Protein AF-A0A977PLI8-F1 (afdb_monomer_lite)

Organism: NCBI:txid940294

Structure (mmCIF, N/CA/C/O backbone):
data_AF-A0A977PLI8-F1
#
_entry.id   AF-A0A977PLI8-F1
#
loop_
_atom_site.group_PDB
_atom_site.id
_atom_site.type_symbol
_atom_site.label_atom_id
_atom_site.label_alt_id
_atom_site.label_comp_id
_atom_site.label_asym_id
_atom_site.label_entity_id
_atom_site.label_seq_id
_atom_site.pdbx_PDB_ins_code
_atom_site.Cartn_x
_atom_site.Cartn_y
_atom_site.Cartn_z
_atom_site.occupancy
_atom_site.B_iso_or_equiv
_atom_site.auth_seq_id
_atom_site.auth_comp_id
_atom_site.auth_asym_id
_atom_site.auth_atom_id
_atom_site.pdbx_PDB_model_num
ATOM 1 N N . MET A 1 1 ? 25.381 -0.671 -24.170 1.00 59.06 1 MET A N 1
ATOM 2 C CA . MET A 1 1 ? 25.597 -0.584 -22.710 1.00 59.06 1 MET A CA 1
ATOM 3 C C . MET A 1 1 ? 24.451 0.153 -22.008 1.00 59.06 1 MET A C 1
ATOM 5 O O . MET A 1 1 ? 24.065 -0.289 -20.943 1.00 59.06 1 MET A O 1
ATOM 9 N N . GLU A 1 2 ? 23.831 1.180 -22.611 1.00 65.50 2 GLU A N 1
ATOM 10 C CA . GLU A 1 2 ? 22.687 1.920 -22.021 1.00 65.50 2 GLU A CA 1
ATOM 11 C C . GLU A 1 2 ? 21.426 1.078 -21.721 1.00 65.50 2 GLU A C 1
ATOM 13 O O . GLU A 1 2 ? 20.762 1.326 -20.722 1.00 65.50 2 GLU A O 1
ATOM 18 N N . VAL A 1 3 ? 21.108 0.054 -22.527 1.00 65.12 3 VAL A N 1
ATOM 19 C CA . VAL A 1 3 ? 19.873 -0.750 -22.359 1.00 65.12 3 VAL A CA 1
ATOM 20 C C . VAL A 1 3 ? 19.875 -1.588 -21.071 1.00 65.12 3 VAL A C 1
ATOM 22 O O . VAL A 1 3 ? 18.857 -1.670 -20.396 1.00 65.12 3 VAL A O 1
ATOM 25 N N . GLN A 1 4 ? 21.019 -2.172 -20.696 1.00 63.28 4 GLN A N 1
ATOM 26 C CA . GLN A 1 4 ? 21.130 -2.969 -19.463 1.00 63.28 4 GLN A CA 1
ATOM 27 C C . GLN A 1 4 ? 21.107 -2.095 -18.202 1.00 63.28 4 GLN A C 1
ATOM 29 O O . GLN A 1 4 ? 20.548 -2.501 -17.190 1.00 63.28 4 GLN A O 1
ATOM 34 N N . VAL A 1 5 ? 21.673 -0.884 -18.275 1.00 69.81 5 VAL A N 1
ATOM 35 C CA . VAL A 1 5 ? 21.662 0.076 -17.159 1.00 69.81 5 VAL A CA 1
ATOM 36 C C . VAL A 1 5 ? 20.241 0.573 -16.887 1.00 69.81 5 VAL A C 1
ATOM 38 O O . VAL A 1 5 ? 19.862 0.709 -15.728 1.00 69.81 5 VAL A O 1
ATOM 41 N N . LYS A 1 6 ? 19.440 0.786 -17.940 1.00 73.56 6 LYS A N 1
ATOM 42 C CA . LYS A 1 6 ? 18.042 1.207 -17.806 1.00 73.56 6 LYS A CA 1
ATOM 43 C C . LYS A 1 6 ? 17.158 0.121 -17.176 1.00 73.56 6 LYS A C 1
ATOM 45 O O . LYS A 1 6 ? 16.429 0.409 -16.239 1.00 73.56 6 LYS A O 1
ATOM 50 N N . ALA A 1 7 ? 17.280 -1.129 -17.624 1.00 71.94 7 ALA A N 1
ATOM 51 C CA . ALA A 1 7 ? 16.526 -2.237 -17.029 1.00 71.94 7 ALA A CA 1
ATOM 52 C C . ALA A 1 7 ? 16.829 -2.401 -15.522 1.00 71.94 7 ALA A C 1
ATOM 54 O O . ALA A 1 7 ? 15.918 -2.578 -14.721 1.00 71.94 7 ALA A O 1
ATOM 55 N N . GLN A 1 8 ? 18.098 -2.249 -15.115 1.00 73.50 8 GLN A N 1
ATOM 56 C CA . GLN A 1 8 ? 18.480 -2.275 -13.695 1.00 73.50 8 GLN A CA 1
ATOM 57 C C . GLN A 1 8 ? 17.956 -1.074 -12.895 1.00 73.50 8 GLN A C 1
ATOM 59 O O . GLN A 1 8 ? 17.608 -1.229 -11.724 1.00 73.50 8 GLN A O 1
ATOM 64 N N . SER A 1 9 ? 17.921 0.129 -13.483 1.00 83.00 9 SER A N 1
ATOM 65 C CA . SER A 1 9 ? 17.368 1.300 -12.792 1.00 83.00 9 SER A CA 1
ATOM 66 C C . SER A 1 9 ? 15.864 1.183 -12.587 1.00 83.00 9 SER A C 1
ATOM 68 O O . SER A 1 9 ? 15.371 1.577 -11.532 1.00 83.00 9 SER A O 1
ATOM 70 N N . ASP A 1 10 ? 15.161 0.617 -13.568 1.00 85.81 10 ASP A N 1
ATOM 71 C CA . ASP A 1 10 ? 13.715 0.431 -13.521 1.00 85.81 10 ASP A CA 1
ATOM 72 C C . ASP A 1 10 ? 13.363 -0.639 -12.466 1.00 85.81 10 ASP A C 1
ATOM 74 O O . ASP A 1 10 ? 12.548 -0.378 -11.582 1.00 85.81 10 ASP A O 1
ATOM 78 N N . GLU A 1 11 ? 14.067 -1.779 -12.437 1.00 89.00 11 GLU A N 1
ATOM 79 C CA . GLU A 1 11 ? 13.912 -2.814 -11.397 1.00 89.00 11 GLU A CA 1
ATOM 80 C C . GLU A 1 11 ? 14.142 -2.262 -9.977 1.00 89.00 11 GLU A C 1
ATOM 82 O O . GLU A 1 11 ? 13.348 -2.491 -9.063 1.00 89.00 11 GLU A O 1
ATOM 87 N N . MET A 1 12 ? 15.213 -1.489 -9.782 1.00 91.19 12 MET A N 1
ATOM 88 C CA . MET A 1 12 ? 15.521 -0.875 -8.490 1.00 91.19 12 MET A CA 1
ATOM 89 C C . MET A 1 12 ? 14.459 0.149 -8.071 1.00 91.19 12 MET A C 1
ATOM 91 O O . MET A 1 12 ? 14.106 0.215 -6.893 1.00 91.19 12 MET A O 1
ATOM 95 N N . PHE A 1 13 ? 13.928 0.921 -9.022 1.00 92.69 13 PHE A N 1
ATOM 96 C CA . PHE A 1 13 ? 12.830 1.849 -8.773 1.00 92.69 13 PHE A CA 1
ATOM 97 C C . PHE A 1 13 ? 11.564 1.111 -8.321 1.00 92.69 13 PHE A C 1
ATOM 99 O O . PHE A 1 13 ? 11.006 1.457 -7.280 1.00 92.69 13 PHE A O 1
ATOM 106 N N . PHE A 1 14 ? 11.142 0.066 -9.039 1.00 94.81 14 PHE A N 1
ATOM 107 C CA . PHE A 1 14 ? 9.949 -0.705 -8.675 1.00 94.81 14 PHE A CA 1
ATOM 108 C C . PHE A 1 14 ? 10.094 -1.378 -7.307 1.00 94.81 14 PHE A C 1
ATOM 110 O O . PHE A 1 14 ? 9.182 -1.289 -6.488 1.00 94.81 14 PHE A O 1
ATOM 117 N N . ASN A 1 15 ? 11.259 -1.957 -7.009 1.00 94.25 15 ASN A N 1
ATOM 118 C CA . ASN A 1 15 ? 11.531 -2.543 -5.696 1.00 94.25 15 ASN A CA 1
ATOM 119 C C . ASN A 1 15 ? 11.490 -1.499 -4.569 1.00 94.25 15 ASN A C 1
ATOM 121 O O . ASN A 1 15 ? 10.954 -1.770 -3.497 1.00 94.25 15 ASN A O 1
ATOM 125 N N . MET A 1 16 ? 12.014 -0.292 -4.800 1.00 96.88 16 MET A N 1
ATOM 126 C CA . MET A 1 16 ? 11.932 0.801 -3.826 1.00 96.88 16 MET A CA 1
ATOM 127 C C . MET A 1 16 ? 10.475 1.206 -3.555 1.00 96.88 16 MET A C 1
ATOM 129 O O . MET A 1 16 ? 10.103 1.404 -2.398 1.00 96.88 16 MET A O 1
ATOM 133 N N . VAL A 1 17 ? 9.647 1.306 -4.600 1.00 96.38 17 VAL A N 1
ATOM 134 C CA . VAL A 1 17 ? 8.223 1.648 -4.460 1.00 96.38 17 VAL A CA 1
ATOM 135 C C . VAL A 1 17 ? 7.472 0.556 -3.694 1.00 96.38 17 VAL A C 1
ATOM 137 O O . VAL A 1 17 ? 6.768 0.882 -2.743 1.00 96.38 17 VAL A O 1
ATOM 140 N N . LEU A 1 18 ? 7.664 -0.720 -4.044 1.00 96.62 18 LEU A N 1
ATOM 141 C CA . LEU A 1 18 ? 7.014 -1.845 -3.357 1.00 96.62 18 LEU A CA 1
ATOM 142 C C . LEU A 1 18 ? 7.386 -1.907 -1.872 1.00 96.62 18 LEU A C 1
ATOM 144 O O . LEU A 1 18 ? 6.504 -2.022 -1.028 1.00 96.62 18 LEU A O 1
ATOM 148 N N . ASN A 1 19 ? 8.667 -1.735 -1.537 1.00 97.50 19 ASN A N 1
ATOM 149 C CA . ASN A 1 19 ? 9.100 -1.686 -0.138 1.00 97.50 19 ASN A CA 1
ATOM 150 C C . ASN A 1 19 ? 8.458 -0.516 0.625 1.00 97.50 19 ASN A C 1
ATOM 152 O O . ASN A 1 19 ? 8.095 -0.661 1.787 1.00 97.50 19 ASN A O 1
ATOM 156 N N . THR A 1 20 ? 8.285 0.636 -0.029 1.00 98.00 20 THR A N 1
ATOM 157 C CA . THR A 1 20 ? 7.643 1.807 0.590 1.00 98.00 20 THR A CA 1
ATOM 158 C C . THR A 1 20 ? 6.158 1.550 0.874 1.00 98.00 20 THR A C 1
ATOM 160 O O . THR A 1 20 ? 5.653 1.971 1.913 1.00 98.00 20 THR A O 1
ATOM 163 N N . LEU A 1 21 ? 5.451 0.864 -0.031 1.00 98.06 21 LEU A N 1
ATOM 164 C CA . LEU A 1 21 ? 4.043 0.503 0.163 1.00 98.06 21 LEU A CA 1
ATOM 165 C C . LEU A 1 21 ? 3.869 -0.487 1.325 1.00 98.06 21 LEU A C 1
ATOM 167 O O . LEU A 1 21 ? 2.998 -0.273 2.170 1.00 98.06 21 LEU A O 1
ATOM 171 N N . GLU A 1 22 ? 4.760 -1.475 1.448 1.00 97.75 22 GLU A N 1
ATOM 172 C CA . GLU A 1 22 ? 4.762 -2.396 2.590 1.00 97.75 22 GLU A CA 1
ATOM 173 C C . GLU A 1 22 ? 4.986 -1.640 3.915 1.00 97.75 22 GLU A C 1
ATOM 175 O O . GLU A 1 22 ? 4.223 -1.812 4.868 1.00 97.75 22 GLU A O 1
ATOM 180 N N . GLU A 1 23 ? 5.956 -0.717 3.967 1.00 97.88 23 GLU A N 1
ATOM 181 C CA . GLU A 1 23 ? 6.186 0.134 5.147 1.00 97.88 23 GLU A CA 1
ATOM 182 C C . GLU A 1 23 ? 4.948 0.971 5.514 1.00 97.88 23 GLU A C 1
ATOM 184 O O . GLU A 1 23 ? 4.624 1.151 6.697 1.00 97.88 23 GLU A O 1
ATOM 189 N N . TRP A 1 24 ? 4.226 1.490 4.516 1.00 97.56 24 TRP A N 1
ATOM 190 C CA . TRP A 1 24 ? 2.983 2.229 4.739 1.00 97.56 24 TRP A CA 1
ATOM 191 C C . TRP A 1 24 ? 1.882 1.332 5.299 1.00 97.56 24 TRP A C 1
ATOM 193 O O . TRP A 1 24 ? 1.170 1.758 6.216 1.00 97.56 24 TRP A O 1
ATOM 203 N N . LYS A 1 25 ? 1.761 0.095 4.807 1.00 97.06 25 LYS A N 1
ATOM 204 C CA . LYS A 1 25 ? 0.806 -0.898 5.314 1.00 97.06 25 LYS A CA 1
ATOM 205 C C . LYS A 1 25 ? 1.073 -1.202 6.786 1.00 97.06 25 LYS A C 1
ATOM 207 O O . LYS A 1 25 ? 0.177 -1.062 7.623 1.00 97.06 25 LYS A O 1
ATOM 212 N N . GLU A 1 26 ? 2.320 -1.522 7.130 1.00 96.94 26 GLU A N 1
ATOM 213 C CA . GLU A 1 26 ? 2.735 -1.806 8.508 1.00 96.94 26 GLU A CA 1
ATOM 214 C C . GLU A 1 26 ? 2.501 -0.610 9.441 1.00 96.94 26 GLU A C 1
ATOM 216 O O . GLU A 1 26 ? 1.935 -0.757 10.530 1.00 96.94 26 GLU A O 1
ATOM 221 N N . THR A 1 27 ? 2.875 0.595 9.000 1.00 95.50 27 THR A N 1
ATOM 222 C CA . THR A 1 27 ? 2.693 1.833 9.773 1.00 95.50 27 THR A CA 1
ATOM 223 C C . THR A 1 27 ? 1.213 2.136 10.004 1.00 95.50 27 THR A C 1
ATOM 225 O O . THR A 1 27 ? 0.826 2.523 11.109 1.00 95.50 27 THR A O 1
ATOM 228 N N . THR A 1 28 ? 0.368 1.921 8.995 1.00 94.06 28 THR A N 1
ATOM 229 C CA . THR A 1 28 ? -1.083 2.138 9.081 1.00 94.06 28 THR A CA 1
ATOM 230 C C . THR A 1 28 ? -1.719 1.167 10.075 1.00 94.06 28 THR A C 1
ATOM 232 O O . THR A 1 28 ? -2.476 1.590 10.953 1.00 94.06 28 THR A O 1
ATOM 235 N N . LEU A 1 29 ? -1.342 -0.116 10.027 1.00 93.75 29 LEU A N 1
ATOM 236 C CA . LEU A 1 29 ? -1.777 -1.121 11.001 1.00 93.75 29 LEU A CA 1
ATOM 237 C C . LEU A 1 29 ? -1.320 -0.775 12.426 1.00 93.75 29 LEU A C 1
ATOM 239 O O . LEU A 1 29 ? -2.099 -0.889 13.377 1.00 93.75 29 LEU A O 1
ATOM 243 N N . ALA A 1 30 ? -0.070 -0.335 12.595 1.00 93.62 30 ALA A N 1
ATOM 244 C CA . ALA A 1 30 ? 0.464 0.062 13.894 1.00 93.62 30 ALA A CA 1
ATOM 245 C C . ALA A 1 30 ? -0.269 1.289 14.459 1.00 93.62 30 ALA A C 1
ATOM 247 O O . ALA A 1 30 ? -0.690 1.276 15.617 1.00 93.62 30 ALA A O 1
ATOM 248 N N . ALA A 1 31 ? -0.487 2.321 13.640 1.00 90.62 31 ALA A N 1
ATOM 249 C CA . ALA A 1 31 ? -1.227 3.514 14.031 1.00 90.62 31 ALA A CA 1
ATOM 250 C C . ALA A 1 31 ? -2.671 3.171 14.425 1.00 90.62 31 ALA A C 1
ATOM 252 O O . ALA A 1 31 ? -3.148 3.622 15.466 1.00 90.62 31 ALA A O 1
ATOM 253 N N . ALA A 1 32 ? -3.350 2.313 13.662 1.00 92.56 32 ALA A N 1
ATOM 254 C CA . ALA A 1 32 ? -4.714 1.902 13.972 1.00 92.56 32 ALA A CA 1
ATOM 255 C C . ALA A 1 32 ? -4.840 1.221 15.343 1.00 92.56 32 ALA A C 1
ATOM 257 O O . ALA A 1 32 ? -5.774 1.523 16.090 1.00 92.56 32 ALA A O 1
ATOM 258 N N . ARG A 1 33 ? -3.863 0.381 15.718 1.00 90.12 33 ARG A N 1
ATOM 259 C CA . ARG A 1 33 ? -3.793 -0.249 17.051 1.00 90.12 33 ARG A CA 1
ATOM 260 C C . ARG A 1 33 ? -3.609 0.767 18.180 1.00 90.12 33 ARG A C 1
ATOM 262 O O . ARG A 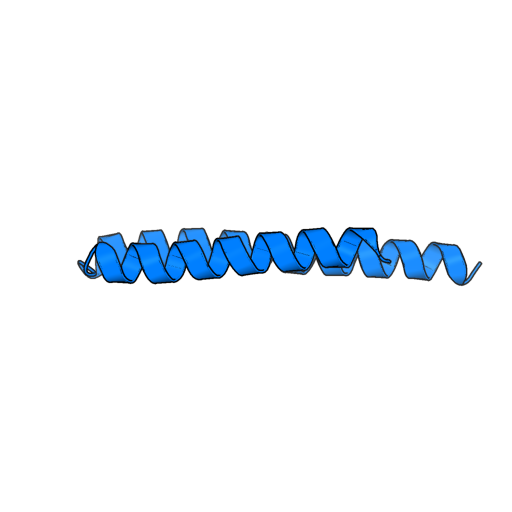1 33 ? -4.124 0.549 19.271 1.00 90.12 33 ARG A O 1
ATOM 269 N N . VAL A 1 34 ? -2.877 1.854 17.932 1.00 92.56 34 VAL A N 1
ATOM 270 C CA . VAL A 1 34 ? -2.601 2.903 18.929 1.00 92.56 34 VAL A CA 1
ATOM 271 C C . VAL A 1 34 ? -3.790 3.848 19.096 1.00 92.56 34 VAL A C 1
ATOM 273 O O . VAL A 1 34 ? -4.136 4.209 20.219 1.00 92.56 34 VAL A O 1
ATOM 276 N N . PHE A 1 35 ? -4.416 4.251 17.991 1.00 90.81 35 PHE A N 1
ATOM 277 C CA . PHE A 1 35 ? -5.460 5.277 17.986 1.00 90.81 35 PHE A CA 1
ATOM 278 C C . PHE A 1 35 ? -6.888 4.720 18.049 1.00 90.81 35 PHE A C 1
ATOM 280 O O . PHE A 1 35 ? -7.825 5.506 18.167 1.00 90.81 35 PHE A O 1
ATOM 287 N N . GLY A 1 36 ? -7.069 3.395 17.995 1.00 87.06 36 GLY A N 1
ATOM 288 C CA . GLY A 1 36 ? -8.392 2.767 18.023 1.00 87.06 36 GLY A CA 1
ATOM 289 C C . GLY A 1 36 ? -9.222 3.140 16.795 1.00 87.06 36 GLY A C 1
ATOM 290 O O . GLY A 1 36 ? -10.356 3.598 16.924 1.00 87.06 36 GLY A O 1
ATOM 291 N N . VAL A 1 37 ? -8.620 3.015 15.610 1.00 88.69 37 VAL A N 1
ATOM 292 C CA . VAL A 1 37 ? -9.269 3.351 14.335 1.00 88.69 37 VAL A CA 1
ATOM 293 C C . VAL A 1 37 ? -10.383 2.349 14.029 1.00 88.69 37 VAL A C 1
ATOM 295 O O . VAL A 1 37 ? -10.271 1.166 14.339 1.00 88.69 37 VAL A O 1
ATOM 298 N N . ASP A 1 38 ? -11.458 2.844 13.415 1.00 92.50 38 ASP A N 1
ATOM 299 C CA . ASP A 1 38 ? -12.556 2.027 12.903 1.00 92.50 38 ASP A CA 1
ATOM 300 C C . ASP A 1 38 ? -12.039 0.964 11.918 1.00 92.50 38 ASP A C 1
ATOM 302 O O . ASP A 1 38 ? -11.332 1.285 10.960 1.00 92.50 38 ASP A O 1
ATOM 306 N N . GLU A 1 39 ? -12.390 -0.298 12.163 1.00 90.69 39 GLU A N 1
ATOM 307 C CA . GLU A 1 39 ? -11.864 -1.447 11.420 1.00 90.69 39 GLU A CA 1
ATOM 308 C C . GLU A 1 39 ? -12.231 -1.399 9.931 1.00 90.69 39 GLU A C 1
ATOM 310 O O . GLU A 1 39 ? -11.411 -1.767 9.094 1.00 90.69 39 GLU A O 1
ATOM 315 N N . ALA A 1 40 ? -13.404 -0.862 9.573 1.00 93.56 40 ALA A N 1
ATOM 316 C CA . ALA A 1 40 ? -13.809 -0.744 8.174 1.00 93.56 40 ALA A CA 1
ATOM 317 C C . ALA A 1 40 ? -12.970 0.306 7.431 1.00 93.56 40 ALA A C 1
ATOM 319 O O . ALA A 1 40 ? -12.552 0.072 6.300 1.00 93.56 40 ALA A O 1
ATOM 320 N N . LYS A 1 41 ? -12.663 1.437 8.080 1.00 92.25 41 LYS A N 1
ATOM 321 C CA . LYS A 1 41 ? -11.770 2.461 7.507 1.00 92.25 41 LYS A CA 1
ATOM 322 C C . LYS A 1 41 ? -10.323 1.996 7.409 1.00 92.25 41 LYS A C 1
ATOM 324 O O . LYS A 1 41 ? -9.622 2.383 6.479 1.00 92.25 41 LYS A O 1
ATOM 329 N N . LEU A 1 42 ? -9.867 1.208 8.383 1.00 94.88 42 LEU A N 1
ATOM 330 C CA . LEU A 1 42 ? -8.555 0.577 8.310 1.00 94.88 42 LEU A CA 1
ATOM 331 C C . LEU A 1 42 ? -8.500 -0.355 7.103 1.00 94.88 42 LEU A C 1
ATOM 333 O O . LEU A 1 42 ? -7.5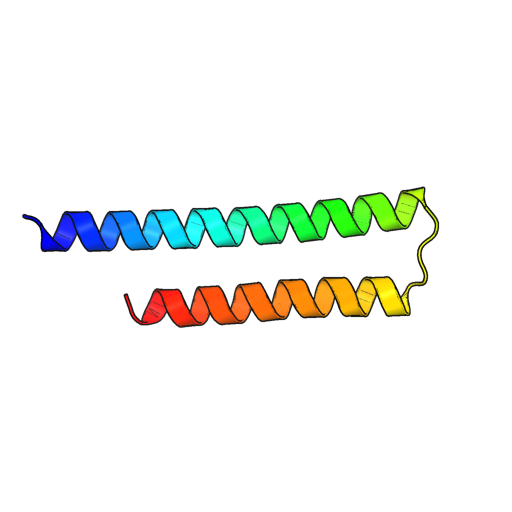84 -0.225 6.303 1.00 94.88 42 LEU A O 1
ATOM 337 N N . GLN A 1 43 ? -9.493 -1.233 6.950 1.00 95.19 43 GLN A N 1
ATOM 338 C CA . GLN A 1 43 ? -9.538 -2.169 5.833 1.00 95.19 43 GLN A CA 1
ATOM 339 C C . GLN A 1 43 ? -9.545 -1.441 4.485 1.00 95.19 43 GLN A C 1
ATOM 341 O O . GLN A 1 43 ? -8.742 -1.780 3.630 1.00 95.19 43 GLN A O 1
ATOM 346 N N . GLU A 1 44 ? -10.338 -0.375 4.328 1.00 96.38 44 GLU A N 1
ATOM 347 C CA . GLU A 1 44 ? -10.341 0.442 3.104 1.00 96.38 44 GLU A CA 1
ATOM 348 C C . GLU A 1 44 ? -8.950 1.023 2.778 1.00 96.38 44 GLU A C 1
ATOM 350 O O . GLU A 1 44 ? -8.533 1.046 1.620 1.00 96.38 44 GLU A O 1
ATOM 355 N N . ALA A 1 45 ? -8.200 1.464 3.795 1.00 95.88 45 ALA A N 1
ATOM 356 C CA . ALA A 1 45 ? -6.841 1.965 3.607 1.00 95.88 45 ALA A CA 1
ATOM 357 C C . ALA A 1 45 ? -5.847 0.853 3.230 1.00 95.88 45 ALA A C 1
ATOM 359 O O . ALA A 1 45 ? -4.976 1.087 2.394 1.00 95.88 45 ALA A O 1
ATOM 360 N N . ILE A 1 46 ? -5.970 -0.339 3.827 1.00 97.25 46 ILE A N 1
ATOM 361 C CA . ILE A 1 46 ? -5.131 -1.496 3.482 1.00 97.25 46 ILE A CA 1
ATOM 362 C C . ILE A 1 46 ? -5.434 -1.970 2.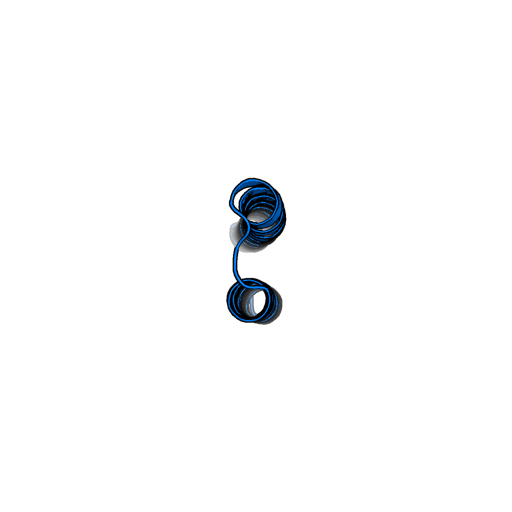057 1.00 97.25 46 ILE A C 1
ATOM 364 O O . ILE A 1 46 ? -4.503 -2.094 1.267 1.00 97.25 46 ILE A O 1
ATOM 368 N N . ASP A 1 47 ? -6.710 -2.126 1.702 1.00 97.81 47 ASP A N 1
ATOM 369 C CA . ASP A 1 47 ? -7.153 -2.538 0.364 1.00 97.81 47 ASP A CA 1
ATOM 370 C C . ASP A 1 47 ? -6.617 -1.587 -0.718 1.00 97.81 47 ASP A C 1
ATOM 372 O O . ASP A 1 47 ? -6.195 -2.009 -1.795 1.00 97.81 47 ASP A O 1
ATOM 376 N N . TYR A 1 48 ? -6.592 -0.282 -0.429 1.00 97.94 48 TYR A N 1
ATOM 377 C CA . TYR A 1 48 ? -6.019 0.705 -1.339 1.00 97.94 48 TYR A CA 1
ATOM 378 C C . TYR A 1 48 ? -4.501 0.538 -1.515 1.00 97.94 48 TYR A C 1
ATOM 380 O O . TYR A 1 48 ? -4.007 0.640 -2.638 1.00 97.94 48 TYR A O 1
ATOM 388 N N . ILE A 1 49 ? -3.754 0.270 -0.438 1.00 97.75 49 ILE A N 1
ATOM 389 C CA . ILE A 1 49 ? -2.305 0.020 -0.519 1.00 97.75 49 ILE A CA 1
ATOM 390 C C . ILE A 1 49 ? -2.029 -1.247 -1.336 1.00 97.75 49 ILE A C 1
ATOM 392 O O . ILE A 1 49 ? -1.196 -1.209 -2.238 1.00 97.75 49 ILE A O 1
ATOM 396 N N . GLU A 1 50 ? -2.768 -2.329 -1.090 1.00 97.31 50 GLU A N 1
ATOM 397 C CA . GLU A 1 50 ? -2.638 -3.585 -1.841 1.00 97.31 50 GLU A CA 1
ATOM 398 C C . GLU A 1 50 ? -2.970 -3.391 -3.330 1.00 97.31 50 GLU A C 1
ATOM 400 O O . GLU A 1 50 ? -2.231 -3.848 -4.201 1.00 97.31 50 GLU A O 1
ATOM 405 N N . SER A 1 51 ? -4.010 -2.613 -3.650 1.00 98.00 51 SER A N 1
ATOM 406 C CA . SER A 1 51 ? -4.321 -2.247 -5.037 1.00 98.00 51 SER A CA 1
ATOM 407 C C . SER A 1 51 ? -3.175 -1.483 -5.710 1.00 98.00 51 SER A C 1
ATOM 409 O O . SER A 1 51 ? -2.922 -1.686 -6.899 1.00 98.00 51 SER A O 1
ATOM 411 N N . LEU A 1 52 ? -2.476 -0.601 -4.988 1.00 97.75 52 LEU A N 1
ATOM 412 C CA . LE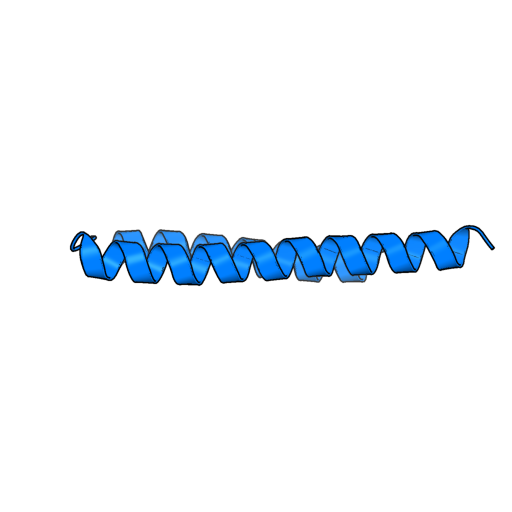U A 1 52 ? -1.303 0.093 -5.524 1.00 97.75 52 LEU A CA 1
ATOM 413 C C . LEU A 1 52 ? -0.123 -0.866 -5.729 1.00 97.75 52 LEU A C 1
ATOM 415 O O . LEU A 1 52 ? 0.563 -0.760 -6.745 1.00 97.75 52 LEU A O 1
ATOM 419 N N . GLU A 1 53 ? 0.107 -1.809 -4.813 1.00 96.88 53 GLU A N 1
ATOM 420 C CA . GLU A 1 53 ? 1.140 -2.844 -4.964 1.00 96.88 53 GLU A CA 1
ATOM 421 C C . GLU A 1 53 ? 0.900 -3.675 -6.233 1.00 96.88 53 GLU A C 1
ATOM 423 O O . GLU A 1 53 ? 1.821 -3.867 -7.032 1.00 96.88 53 GLU A O 1
ATOM 428 N N . GLU A 1 54 ? -0.345 -4.093 -6.480 1.00 96.75 54 GLU A N 1
ATOM 429 C CA . GLU A 1 54 ? -0.733 -4.805 -7.701 1.00 96.75 54 GLU A CA 1
ATOM 430 C C . GLU A 1 54 ? -0.499 -3.969 -8.968 1.00 96.75 54 GLU A C 1
ATOM 432 O O . GLU A 1 54 ? 0.025 -4.475 -9.967 1.00 96.75 54 GLU A O 1
ATOM 437 N N . GLU A 1 55 ? -0.846 -2.679 -8.951 1.00 96.19 55 GLU A N 1
ATOM 438 C CA . GLU A 1 55 ? -0.606 -1.785 -10.085 1.00 96.19 55 GLU A CA 1
ATOM 439 C C . GLU A 1 55 ? 0.887 -1.594 -10.371 1.00 96.19 55 GLU A C 1
ATOM 441 O O . GLU A 1 55 ? 1.291 -1.609 -11.538 1.00 96.19 55 GLU A O 1
ATOM 446 N N . VAL A 1 56 ? 1.711 -1.457 -9.331 1.00 95.00 56 VAL A N 1
ATOM 447 C CA . VAL A 1 56 ? 3.169 -1.301 -9.434 1.00 95.00 56 VAL A CA 1
ATOM 448 C C . VAL A 1 56 ? 3.820 -2.588 -9.944 1.00 95.00 56 VAL A C 1
ATOM 450 O O . VAL A 1 56 ? 4.632 -2.526 -10.869 1.00 95.00 56 VAL A O 1
ATOM 453 N N . LEU A 1 57 ? 3.425 -3.754 -9.422 1.00 93.50 57 LEU A N 1
ATOM 454 C CA . LEU A 1 57 ? 3.856 -5.063 -9.931 1.00 93.50 57 LEU A CA 1
ATOM 455 C C . LEU A 1 57 ? 3.454 -5.261 -11.392 1.00 93.50 57 LEU A C 1
ATOM 457 O O . LEU A 1 57 ? 4.218 -5.792 -12.194 1.00 93.50 57 LEU A O 1
ATOM 461 N N . ARG A 1 58 ? 2.256 -4.815 -11.774 1.00 93.69 58 ARG A N 1
ATOM 462 C CA . ARG A 1 58 ? 1.821 -4.880 -13.168 1.00 93.69 58 ARG A CA 1
ATOM 463 C C . ARG A 1 58 ? 2.659 -3.961 -14.053 1.00 93.69 58 ARG A C 1
ATOM 465 O O . ARG A 1 58 ? 3.006 -4.353 -15.162 1.00 93.69 58 ARG A O 1
ATOM 472 N N . LEU A 1 59 ? 2.965 -2.748 -13.592 1.00 91.50 59 LEU A N 1
ATOM 473 C CA . LEU A 1 59 ? 3.805 -1.807 -14.330 1.00 91.50 59 LEU A CA 1
ATOM 474 C C . LEU A 1 59 ? 5.222 -2.352 -14.524 1.00 9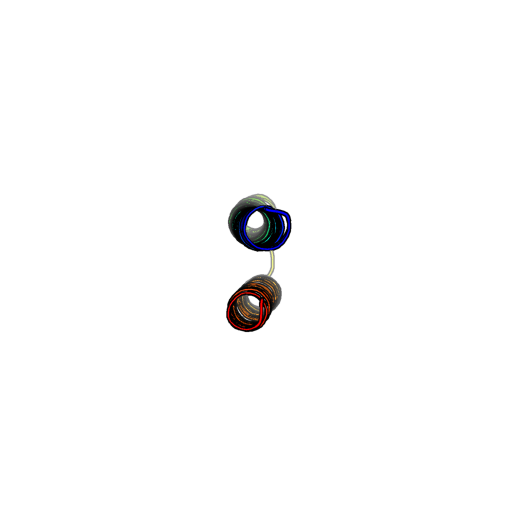1.50 59 LEU A C 1
ATOM 476 O O . LEU A 1 59 ? 5.745 -2.222 -15.627 1.00 91.50 59 LEU A O 1
ATOM 480 N N . SER A 1 60 ? 5.806 -3.013 -13.521 1.00 89.56 60 SER A N 1
ATOM 481 C CA . SER A 1 60 ? 7.167 -3.554 -13.615 1.00 89.56 60 SER A CA 1
ATOM 482 C C . SER A 1 60 ? 7.329 -4.640 -14.681 1.00 89.56 60 SER A C 1
ATOM 484 O O . SER A 1 60 ? 8.407 -4.771 -15.242 1.00 89.56 60 SER A O 1
ATOM 486 N N . LEU A 1 61 ? 6.263 -5.367 -15.041 1.00 85.81 61 LEU A N 1
ATOM 487 C CA . LEU A 1 61 ? 6.293 -6.360 -16.125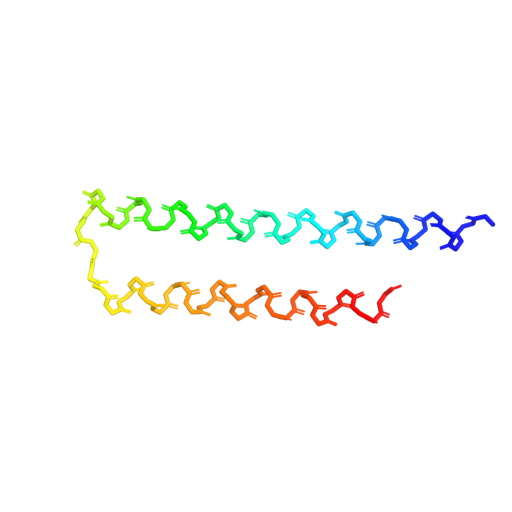 1.00 85.81 61 LEU A CA 1
ATOM 488 C C . LEU A 1 61 ? 6.406 -5.745 -17.534 1.00 85.81 61 LEU A C 1
ATOM 490 O O . LEU A 1 61 ? 6.673 -6.474 -18.491 1.00 85.81 61 LEU A O 1
ATOM 494 N N . PHE A 1 62 ? 6.155 -4.440 -17.689 1.00 81.69 62 PHE A N 1
ATOM 495 C CA . PHE A 1 62 ? 6.227 -3.747 -18.981 1.00 81.69 62 PHE A CA 1
ATOM 496 C C . PHE A 1 62 ? 7.583 -3.077 -19.262 1.00 81.69 62 PHE A C 1
ATOM 498 O O . PHE A 1 62 ? 7.811 -2.685 -20.411 1.00 81.69 62 PHE A O 1
ATOM 505 N N . PHE A 1 63 ? 8.443 -2.918 -18.252 1.00 67.69 63 PHE A N 1
ATOM 506 C CA . PHE A 1 63 ? 9.752 -2.255 -18.342 1.00 67.69 63 PHE A CA 1
ATOM 507 C C . PHE A 1 63 ? 10.893 -3.273 -18.260 1.00 67.69 63 PHE A C 1
ATOM 509 O O . PHE A 1 63 ? 11.894 -3.067 -18.987 1.00 67.69 63 PHE A O 1
#

pLDDT: mean 90.09, std 10.01, range [59.06, 98.06]

Sequence (63 aa):
MEVQVKAQSDEMFFNMVLNTLEEWKETTLAAARVFGVDEAKLQEAIDYIESLEEEVLRLSLFF

Secondary structure (DSSP, 8-state):
-HHHHHHHHHHHHHHHHHHHHHHHHHHHHHHHHHHT--HHHHHHHHHHHHHHHHHHHHHHTT-

Radius of gyration: 15.41 Å; chains: 1; bounding box: 39×12×42 Å

Foldseek 3Di:
DVVVVVLVVLVVVLVVLLVVLVVVLVVLVVVCVVVVDDPVVSVVVNVVSVVVNVVSVVVNVVD